Protein AF-A0A7Z0LEV0-F1 (afdb_monomer)

Solvent-accessible surface area (backbone atoms only — not comparable to full-atom values): 4054 Å² total; per-residue (Å²): 116,69,68,62,55,50,52,50,49,53,51,52,54,52,53,55,69,68,66,47,68,64,73,59,48,53,56,54,52,43,53,53,42,50,51,53,40,51,56,52,40,52,56,45,69,69,40,83,90,54,54,70,69,56,37,51,55,52,41,51,51,45,52,51,54,45,49,65,75,60,111

Organism: NCBI:txid747656

InterPro domains:
  IPR011439 Domain of unknown function DUF1542 [PF07564] (25-71)

Structure (mmCIF, N/CA/C/O backbone):
data_AF-A0A7Z0LEV0-F1
#
_entry.id   AF-A0A7Z0LEV0-F1
#
loop_
_atom_site.group_PDB
_atom_site.id
_atom_site.type_symbol
_atom_site.label_atom_id
_atom_site.label_alt_id
_atom_site.label_comp_id
_atom_site.label_asym_id
_atom_site.label_entity_id
_atom_site.label_seq_id
_atom_site.pdbx_PDB_ins_code
_atom_site.Cartn_x
_atom_site.Cartn_y
_atom_site.Cartn_z
_atom_site.occupancy
_atom_site.B_iso_or_equiv
_atom_site.auth_seq_id
_atom_site.auth_comp_id
_atom_site.auth_asym_id
_atom_site.auth_atom_id
_atom_site.pdbx_PDB_model_num
ATOM 1 N N . ASP A 1 1 ? 33.932 -1.717 -44.404 1.00 71.06 1 ASP A N 1
ATOM 2 C CA . ASP A 1 1 ? 33.956 -0.400 -43.742 1.00 71.06 1 ASP A CA 1
ATOM 3 C C . ASP A 1 1 ? 33.977 -0.522 -42.233 1.00 71.06 1 ASP A C 1
ATOM 5 O O . ASP A 1 1 ? 33.119 -1.195 -41.677 1.00 71.06 1 ASP A O 1
ATOM 9 N N . GLN A 1 2 ? 34.932 0.147 -41.585 1.00 83.44 2 GLN A N 1
ATOM 10 C CA . GLN A 1 2 ? 35.000 0.277 -40.122 1.00 83.44 2 GLN A CA 1
ATOM 11 C C . GLN A 1 2 ? 33.826 1.115 -39.581 1.00 83.44 2 GLN A C 1
ATOM 13 O O . GLN A 1 2 ? 33.237 0.771 -38.564 1.00 83.44 2 GLN A O 1
ATOM 18 N N . ALA A 1 3 ? 33.395 2.127 -40.342 1.00 83.44 3 ALA A N 1
ATOM 19 C CA . ALA A 1 3 ? 32.274 3.001 -39.990 1.00 83.44 3 ALA A CA 1
ATOM 20 C C . ALA A 1 3 ? 30.944 2.249 -39.789 1.00 83.44 3 ALA A C 1
ATOM 22 O O . ALA A 1 3 ? 30.158 2.603 -38.914 1.00 83.44 3 ALA A O 1
ATOM 23 N N . GLY A 1 4 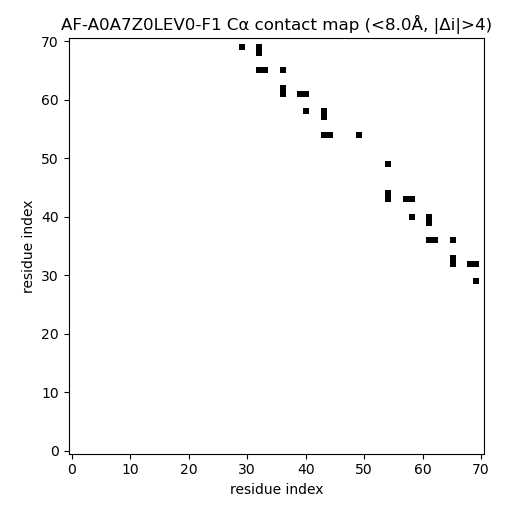? 30.694 1.192 -40.571 1.00 85.81 4 GLY A N 1
ATOM 24 C CA . GLY A 1 4 ? 29.493 0.366 -40.411 1.00 85.81 4 GLY A CA 1
ATOM 25 C C . GLY A 1 4 ? 29.522 -0.487 -39.139 1.00 85.81 4 GLY A C 1
ATOM 26 O O . GLY A 1 4 ? 28.487 -0.686 -38.507 1.00 85.81 4 GLY A O 1
ATOM 27 N N . VAL A 1 5 ? 30.709 -0.953 -38.738 1.00 85.44 5 VAL A N 1
ATOM 28 C CA . VAL A 1 5 ? 30.910 -1.730 -37.504 1.00 85.44 5 VAL A CA 1
ATOM 29 C C . VAL A 1 5 ? 30.748 -0.836 -36.275 1.00 85.44 5 VAL A C 1
ATOM 31 O O . VAL A 1 5 ? 30.092 -1.235 -35.314 1.00 85.44 5 VAL A O 1
ATOM 34 N N . ASP A 1 6 ? 31.278 0.386 -36.329 1.00 88.19 6 ASP A N 1
ATOM 35 C CA . ASP A 1 6 ? 31.164 1.358 -35.239 1.00 88.19 6 ASP A CA 1
ATOM 36 C C . ASP A 1 6 ? 29.707 1.810 -35.046 1.00 88.19 6 ASP A C 1
ATOM 38 O O . ASP A 1 6 ? 29.194 1.776 -33.930 1.00 88.19 6 ASP A O 1
ATOM 42 N N . ALA A 1 7 ? 28.982 2.095 -36.135 1.00 86.81 7 ALA A N 1
ATOM 43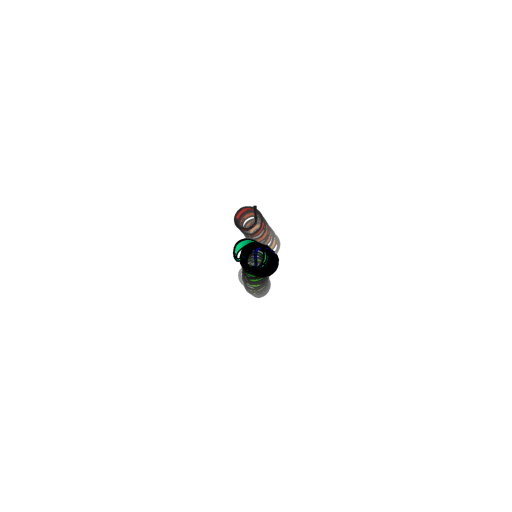 C CA . ALA A 1 7 ? 27.559 2.438 -36.071 1.00 86.81 7 ALA A CA 1
ATOM 44 C C . ALA A 1 7 ? 26.699 1.297 -35.494 1.00 86.81 7 ALA A C 1
ATOM 46 O O . ALA A 1 7 ? 25.795 1.533 -34.690 1.00 86.81 7 ALA A O 1
ATOM 47 N N . ALA A 1 8 ? 26.990 0.047 -35.869 1.00 87.81 8 ALA A N 1
ATOM 48 C CA . ALA A 1 8 ? 26.298 -1.117 -35.320 1.00 87.81 8 ALA A CA 1
ATOM 49 C C . ALA A 1 8 ? 26.589 -1.307 -33.820 1.00 87.81 8 ALA A C 1
ATOM 51 O O . ALA A 1 8 ? 25.691 -1.667 -33.057 1.00 87.81 8 ALA A O 1
ATOM 52 N N . LYS A 1 9 ? 27.823 -1.028 -33.381 1.00 86.94 9 LYS A N 1
ATOM 53 C CA . LYS A 1 9 ? 28.229 -1.085 -31.971 1.00 86.94 9 LYS A CA 1
ATOM 54 C C . LYS A 1 9 ? 27.543 -0.003 -31.132 1.00 86.94 9 LYS A C 1
ATOM 56 O O . LYS A 1 9 ? 27.024 -0.305 -30.056 1.00 86.94 9 LYS A O 1
ATOM 61 N N . ASP A 1 10 ? 27.483 1.225 -31.633 1.00 83.44 10 ASP A N 1
ATOM 62 C CA . ASP A 1 10 ? 26.804 2.336 -30.959 1.00 83.44 10 ASP A CA 1
ATOM 63 C C . ASP A 1 10 ? 25.291 2.100 -30.880 1.00 83.44 10 ASP A C 1
ATOM 65 O O . ASP A 1 10 ? 24.680 2.281 -29.826 1.00 83.44 10 ASP A O 1
ATOM 69 N N . SER A 1 11 ? 24.683 1.587 -31.956 1.00 85.00 1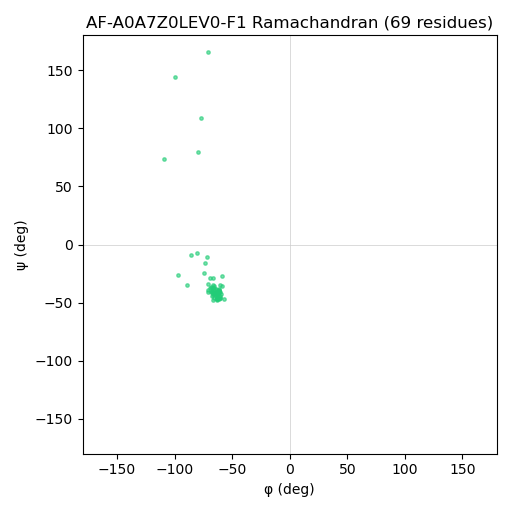1 SER A N 1
ATOM 70 C CA . SER A 1 11 ? 23.269 1.203 -31.940 1.00 85.00 11 SER A CA 1
ATOM 71 C C . SER A 1 11 ? 23.005 0.070 -30.946 1.00 85.00 11 SER A C 1
ATOM 73 O O . SER A 1 11 ? 22.055 0.146 -30.173 1.00 85.00 11 SER A O 1
ATOM 75 N N . GLY A 1 12 ? 23.842 -0.970 -30.930 1.00 79.94 12 GLY A N 1
ATOM 76 C CA . GLY A 1 12 ? 23.678 -2.100 -30.015 1.00 79.94 12 GLY A CA 1
ATOM 77 C C . GLY A 1 12 ? 23.815 -1.697 -28.545 1.00 79.94 12 GLY A C 1
ATOM 78 O O . GLY A 1 12 ? 23.006 -2.103 -27.714 1.00 79.94 12 GLY A O 1
ATOM 79 N N . THR A 1 13 ? 24.797 -0.858 -28.214 1.00 80.56 13 THR A N 1
ATOM 80 C CA . THR A 1 13 ? 24.991 -0.360 -26.840 1.00 80.56 13 THR A CA 1
ATOM 81 C C .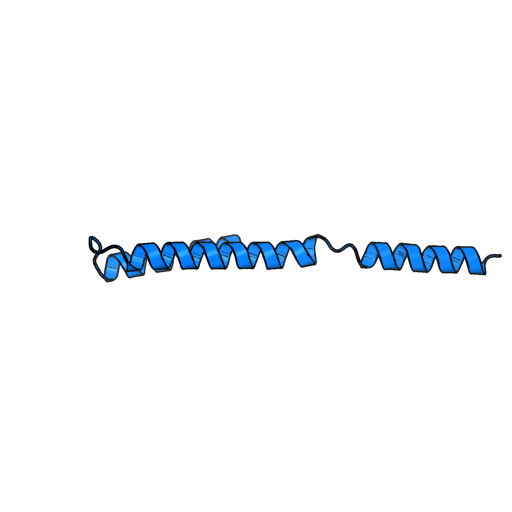 THR A 1 13 ? 23.879 0.593 -26.402 1.00 80.56 13 THR A C 1
ATOM 83 O O . THR A 1 13 ? 23.426 0.506 -25.260 1.00 80.56 13 THR A O 1
ATOM 86 N N . GLY A 1 14 ? 23.378 1.442 -27.304 1.00 76.75 14 GLY A N 1
ATOM 87 C CA . GLY A 1 14 ? 22.228 2.306 -27.040 1.00 76.75 14 GLY A CA 1
ATOM 88 C C . GLY A 1 14 ? 20.940 1.525 -26.768 1.00 76.75 14 GLY A C 1
ATOM 89 O O . GLY A 1 14 ? 20.209 1.855 -25.837 1.00 76.75 14 GLY A O 1
ATOM 90 N N . GLU A 1 15 ? 20.673 0.461 -27.529 1.00 79.75 15 GLU A N 1
ATOM 91 C CA . GLU A 1 15 ? 19.5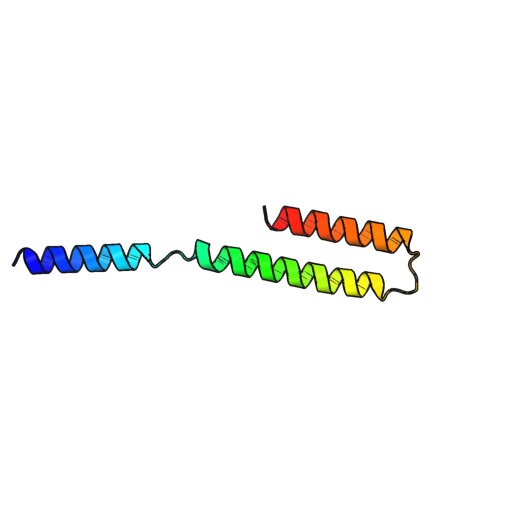08 -0.404 -27.303 1.00 79.75 15 GLU A CA 1
ATOM 92 C C . GLU A 1 15 ? 19.624 -1.184 -25.984 1.00 79.75 15 GLU A C 1
ATOM 94 O O . GLU A 1 15 ? 18.657 -1.244 -25.228 1.00 79.75 15 GLU A O 1
ATOM 99 N N . ILE A 1 16 ? 20.815 -1.687 -25.634 1.00 73.06 16 ILE A N 1
ATOM 100 C CA . ILE A 1 16 ? 21.059 -2.333 -24.330 1.00 73.06 16 ILE A CA 1
ATOM 101 C C . ILE A 1 16 ? 20.826 -1.348 -23.173 1.00 73.06 16 ILE A C 1
ATOM 103 O O . ILE A 1 16 ? 20.207 -1.713 -22.178 1.00 73.06 16 ILE A O 1
ATOM 107 N N . ALA A 1 17 ? 21.260 -0.091 -23.304 1.00 69.62 17 ALA A N 1
ATOM 108 C CA . ALA A 1 17 ? 21.054 0.929 -22.276 1.00 69.62 17 ALA A CA 1
ATOM 109 C C . ALA A 1 17 ? 19.573 1.319 -22.086 1.00 69.62 17 ALA A C 1
ATOM 111 O O . ALA A 1 17 ? 19.173 1.702 -20.986 1.00 69.62 17 ALA A O 1
ATOM 112 N N . LYS A 1 18 ? 18.747 1.216 -23.137 1.00 68.69 18 LYS A N 1
ATOM 113 C CA . LYS A 1 18 ? 17.296 1.470 -23.062 1.00 68.69 18 LYS A CA 1
ATOM 114 C C . LYS A 1 18 ? 16.530 0.347 -22.371 1.00 68.69 18 LYS A C 1
ATOM 116 O O . LYS A 1 18 ? 15.450 0.586 -21.831 1.00 68.69 18 LYS A O 1
ATOM 121 N N . VAL A 1 19 ? 17.071 -0.867 -22.367 1.00 67.38 19 VAL A N 1
ATOM 122 C CA . VAL A 1 19 ? 16.492 -2.000 -21.646 1.00 67.38 19 VAL A CA 1
ATOM 123 C C . VAL A 1 19 ? 16.867 -1.866 -20.168 1.00 67.38 19 VAL A C 1
ATOM 125 O O . VAL A 1 19 ? 17.780 -2.515 -19.670 1.00 67.38 19 VAL A O 1
ATOM 128 N N . ASN A 1 20 ? 16.137 -1.009 -19.447 1.00 63.94 20 ASN A N 1
ATOM 129 C CA . ASN A 1 20 ? 16.158 -0.952 -17.985 1.00 63.94 20 ASN A CA 1
ATOM 130 C C . ASN A 1 20 ? 14.828 -1.486 -17.418 1.00 63.94 20 ASN A C 1
ATOM 132 O O . ASN A 1 20 ? 13.982 -0.705 -16.972 1.00 63.94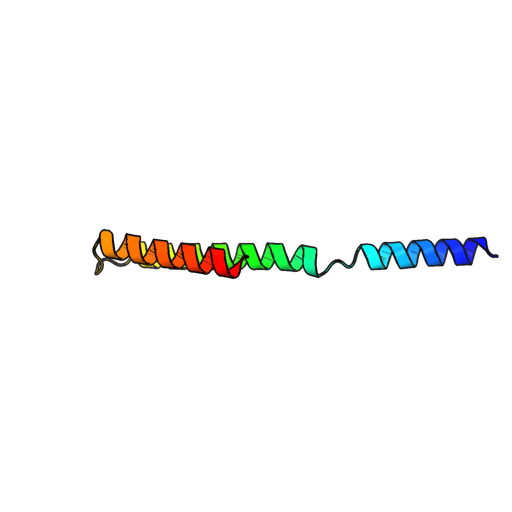 20 ASN A O 1
ATOM 136 N N . PRO A 1 21 ? 14.603 -2.813 -17.462 1.00 59.84 21 PRO A N 1
ATOM 137 C CA . PRO A 1 21 ? 13.374 -3.426 -16.963 1.00 59.84 21 PRO A CA 1
ATOM 138 C C . PRO A 1 21 ? 13.146 -3.133 -15.474 1.00 59.84 21 PRO A C 1
ATOM 140 O O . PRO A 1 21 ? 11.999 -3.031 -15.044 1.00 59.84 21 PRO A O 1
ATOM 143 N N . GLU A 1 22 ? 14.207 -2.905 -14.693 1.00 62.03 22 GLU A N 1
ATOM 144 C CA . GLU A 1 22 ? 14.087 -2.505 -13.290 1.00 62.03 22 GLU A CA 1
ATOM 145 C C . GLU A 1 22 ? 13.497 -1.101 -13.108 1.00 62.03 22 GLU A C 1
ATOM 147 O O . GLU A 1 22 ? 12.720 -0.891 -12.176 1.00 62.03 22 GLU A O 1
ATOM 152 N N . ALA A 1 23 ? 13.832 -0.143 -13.980 1.00 63.03 23 ALA A N 1
ATOM 153 C CA . ALA A 1 23 ? 13.369 1.239 -13.847 1.00 63.03 23 ALA A CA 1
ATOM 154 C C . ALA A 1 23 ? 11.869 1.408 -14.104 1.00 63.03 23 ALA A C 1
ATOM 156 O O . ALA A 1 23 ? 11.274 2.303 -13.518 1.00 63.03 23 ALA A O 1
ATOM 157 N N . ALA A 1 24 ? 11.254 0.565 -14.937 1.00 70.75 24 ALA A N 1
ATOM 158 C CA . ALA A 1 24 ? 9.805 0.579 -15.156 1.00 70.75 24 ALA A CA 1
ATOM 159 C C . ALA A 1 24 ? 9.054 -0.338 -14.173 1.00 70.75 24 ALA A C 1
ATOM 161 O O . ALA A 1 24 ? 7.961 0.002 -13.720 1.00 70.75 24 ALA A O 1
ATOM 162 N N . ALA A 1 25 ? 9.643 -1.479 -13.796 1.00 74.69 25 ALA A N 1
ATOM 163 C CA . ALA A 1 25 ? 9.007 -2.425 -12.881 1.00 74.69 25 ALA A CA 1
ATOM 164 C C . ALA A 1 25 ? 8.927 -1.901 -11.436 1.00 74.69 25 ALA A C 1
ATOM 166 O O . ALA A 1 25 ? 7.912 -2.102 -10.770 1.00 74.69 25 ALA A O 1
ATOM 167 N N . LYS A 1 26 ? 9.963 -1.204 -10.944 1.00 80.19 26 LYS A N 1
ATOM 168 C CA . LYS A 1 26 ? 9.995 -0.679 -9.565 1.00 80.19 26 LYS A CA 1
ATOM 169 C C . LYS A 1 26 ? 8.897 0.371 -9.296 1.00 80.19 26 LYS A C 1
ATOM 171 O O . LYS A 1 26 ? 8.209 0.226 -8.286 1.00 80.19 26 LYS A O 1
ATOM 176 N N . PRO A 1 27 ? 8.664 1.386 -10.155 1.00 86.44 27 PRO A N 1
ATOM 177 C CA . PRO A 1 27 ? 7.550 2.323 -9.987 1.00 86.44 27 PRO A CA 1
ATOM 178 C C . PRO A 1 27 ? 6.182 1.640 -10.027 1.00 86.44 27 PRO A C 1
ATOM 180 O O . PRO A 1 27 ? 5.381 1.856 -9.123 1.00 86.44 27 PRO A O 1
ATOM 183 N N . ALA A 1 28 ? 5.947 0.752 -10.999 1.00 87.75 28 ALA A N 1
ATOM 184 C CA . ALA A 1 28 ? 4.678 0.031 -11.115 1.00 87.75 28 ALA A CA 1
ATOM 185 C C . ALA A 1 28 ? 4.388 -0.842 -9.878 1.00 87.75 28 ALA A C 1
ATOM 187 O O . ALA A 1 28 ? 3.256 -0.901 -9.400 1.00 87.75 28 ALA A O 1
ATOM 188 N N . ALA A 1 29 ? 5.416 -1.484 -9.312 1.00 89.25 29 ALA A N 1
ATOM 189 C CA . ALA A 1 29 ? 5.286 -2.241 -8.070 1.00 89.25 29 ALA A CA 1
ATOM 190 C C . ALA A 1 29 ? 4.949 -1.337 -6.871 1.00 89.25 29 ALA A C 1
ATOM 192 O O . ALA A 1 29 ? 4.070 -1.675 -6.078 1.00 89.25 29 ALA A O 1
ATOM 193 N N . LYS A 1 30 ? 5.594 -0.166 -6.754 1.00 91.31 30 LYS A N 1
ATOM 194 C CA . LYS A 1 30 ? 5.293 0.811 -5.693 1.00 91.31 30 LYS A CA 1
ATOM 195 C C . LYS A 1 30 ? 3.855 1.331 -5.787 1.00 91.31 30 LYS A C 1
ATOM 197 O O . LYS A 1 30 ? 3.180 1.390 -4.763 1.00 91.31 30 LYS A O 1
ATOM 202 N N . GLU A 1 31 ? 3.373 1.632 -6.993 1.00 93.38 31 GLU A N 1
ATOM 203 C CA . GLU A 1 31 ? 1.986 2.057 -7.233 1.00 93.38 31 GLU A CA 1
ATOM 204 C C . GL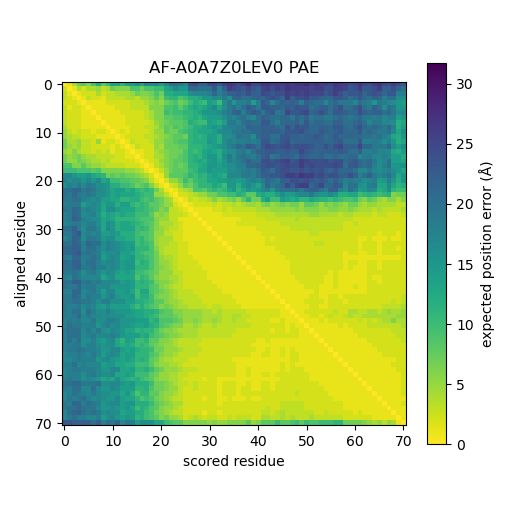U A 1 31 ? 0.973 0.961 -6.882 1.00 93.38 31 GLU A C 1
ATOM 206 O O . GLU A 1 31 ? -0.056 1.233 -6.262 1.00 93.38 31 GLU A O 1
ATOM 211 N N . ALA A 1 32 ? 1.266 -0.296 -7.227 1.00 94.50 32 ALA A N 1
ATOM 212 C CA . ALA A 1 32 ? 0.413 -1.422 -6.860 1.00 94.50 32 ALA A CA 1
ATOM 213 C C . ALA A 1 32 ? 0.314 -1.592 -5.332 1.00 94.50 32 ALA A C 1
ATOM 215 O O . ALA A 1 32 ? -0.778 -1.833 -4.811 1.00 94.50 32 ALA A O 1
ATOM 216 N N . ILE A 1 33 ? 1.429 -1.411 -4.613 1.00 95.00 33 ILE A N 1
ATOM 217 C CA . ILE A 1 33 ? 1.460 -1.422 -3.143 1.00 95.00 33 ILE A CA 1
ATOM 218 C C . ILE A 1 33 ? 0.628 -0.265 -2.578 1.00 95.00 33 ILE A C 1
ATOM 220 O O . ILE A 1 33 ? -0.179 -0.486 -1.676 1.00 95.00 33 ILE A O 1
ATOM 224 N N . ASP A 1 34 ? 0.769 0.946 -3.126 1.00 95.06 34 ASP A N 1
ATOM 225 C CA . ASP A 1 34 ? -0.036 2.107 -2.721 1.00 95.06 34 ASP A CA 1
ATOM 226 C C . ASP A 1 34 ? -1.529 1.861 -2.875 1.00 95.06 34 ASP A C 1
ATOM 228 O O . ASP A 1 34 ? -2.312 2.122 -1.958 1.00 95.06 34 ASP A 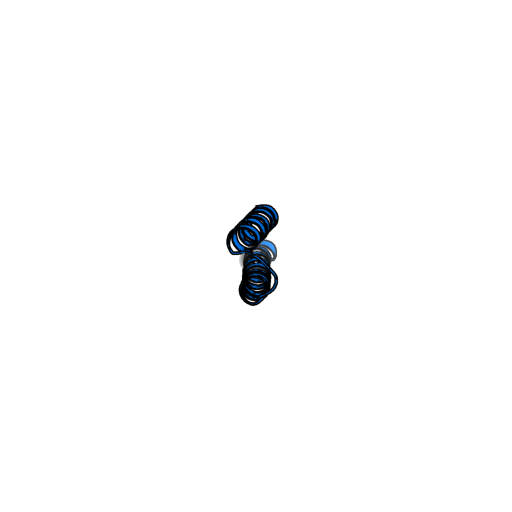O 1
ATOM 232 N N . LYS A 1 35 ? -1.927 1.316 -4.025 1.00 97.25 35 LYS A N 1
ATOM 233 C CA . LYS A 1 35 ? -3.327 1.017 -4.292 1.00 97.25 35 LYS A CA 1
ATOM 234 C C . LYS A 1 35 ? -3.864 -0.025 -3.310 1.00 97.25 35 LYS A C 1
ATOM 236 O O . LYS A 1 35 ? -4.929 0.179 -2.733 1.00 97.25 35 LYS A O 1
ATOM 241 N N . ALA A 1 36 ? -3.130 -1.114 -3.091 1.00 96.88 36 ALA A N 1
ATOM 242 C CA . ALA A 1 36 ? -3.538 -2.159 -2.156 1.00 96.88 36 ALA A CA 1
ATOM 243 C C . ALA A 1 36 ? -3.655 -1.628 -0.716 1.00 96.88 36 ALA A C 1
ATOM 245 O O . ALA A 1 36 ? -4.610 -1.958 -0.009 1.00 96.88 36 ALA A O 1
ATOM 246 N N . ALA A 1 37 ? -2.724 -0.767 -0.296 1.00 97.12 37 ALA A N 1
ATOM 247 C CA . ALA A 1 37 ? -2.774 -0.107 1.003 1.00 97.12 37 ALA A CA 1
ATOM 248 C C . ALA A 1 37 ? -4.006 0.804 1.122 1.00 97.12 37 ALA A C 1
ATOM 250 O O . ALA A 1 37 ? -4.729 0.732 2.114 1.00 97.12 37 ALA A O 1
ATOM 251 N N . ALA A 1 38 ? -4.294 1.622 0.105 1.00 97.44 38 ALA A N 1
ATOM 252 C CA . ALA A 1 38 ? -5.471 2.488 0.083 1.00 97.44 38 ALA A CA 1
ATOM 253 C C . ALA A 1 38 ? -6.784 1.690 0.150 1.00 97.44 38 ALA A C 1
ATOM 255 O O . ALA A 1 38 ? -7.637 1.993 0.985 1.00 97.44 38 ALA A O 1
ATOM 256 N N . ASP A 1 39 ? -6.915 0.633 -0.658 1.00 98.12 39 ASP A N 1
ATOM 257 C CA . ASP A 1 39 ? -8.090 -0.245 -0.660 1.00 98.12 39 ASP A CA 1
ATOM 258 C C . ASP A 1 39 ? -8.296 -0.890 0.727 1.00 98.12 39 ASP A C 1
ATOM 260 O O . ASP A 1 39 ? -9.414 -0.942 1.248 1.00 98.12 39 ASP A O 1
ATOM 264 N N . LYS A 1 40 ? -7.210 -1.342 1.374 1.00 97.75 40 LYS A N 1
ATOM 265 C CA . LYS A 1 40 ? -7.276 -1.943 2.713 1.00 97.75 40 LYS A CA 1
ATOM 266 C C . LYS A 1 40 ? -7.669 -0.928 3.786 1.00 97.75 40 LYS A C 1
ATOM 268 O O . LYS A 1 40 ? -8.482 -1.262 4.647 1.00 97.75 40 LYS A O 1
ATOM 273 N N . LYS A 1 41 ? -7.137 0.297 3.731 1.00 98.00 41 LYS A N 1
ATOM 274 C CA . LYS A 1 41 ? -7.509 1.383 4.654 1.00 98.00 41 LYS A CA 1
ATOM 275 C C . LYS A 1 41 ? -8.977 1.776 4.498 1.00 98.00 41 LYS A C 1
ATOM 277 O O . LYS A 1 41 ? -9.670 1.882 5.502 1.00 98.00 41 LYS A O 1
ATOM 282 N N . ALA A 1 42 ? -9.480 1.868 3.267 1.00 98.19 42 ALA A N 1
ATOM 283 C CA . ALA A 1 42 ? -10.896 2.127 3.014 1.00 98.19 42 ALA A CA 1
ATOM 284 C C . ALA A 1 42 ? -11.802 1.031 3.607 1.00 98.19 42 ALA A C 1
ATOM 286 O O . ALA A 1 42 ? -12.830 1.334 4.210 1.00 98.19 42 ALA A O 1
ATOM 287 N N . ALA A 1 43 ? -11.399 -0.240 3.498 1.00 98.00 43 ALA A N 1
ATOM 288 C CA . ALA A 1 43 ? -12.121 -1.347 4.124 1.00 98.00 43 ALA A CA 1
ATOM 289 C C . ALA A 1 43 ? -12.097 -1.284 5.666 1.00 98.00 43 ALA A C 1
ATOM 291 O O . ALA A 1 43 ? -13.086 -1.640 6.302 1.00 98.00 43 ALA A O 1
ATOM 292 N N . ILE A 1 44 ? -10.993 -0.823 6.267 1.00 98.00 44 ILE A N 1
ATOM 293 C CA . ILE A 1 44 ? -10.890 -0.590 7.719 1.00 98.00 44 ILE A CA 1
ATOM 294 C C . ILE A 1 44 ? -11.824 0.549 8.146 1.00 98.00 44 ILE A C 1
ATOM 296 O O . ILE A 1 44 ? -12.569 0.400 9.113 1.00 98.00 44 ILE A O 1
ATOM 300 N N . ASP A 1 45 ? -11.830 1.663 7.413 1.00 97.19 45 ASP A N 1
ATOM 301 C CA . ASP A 1 45 ? -12.675 2.817 7.731 1.00 97.19 45 ASP A CA 1
ATOM 302 C C . ASP A 1 45 ? -14.169 2.480 7.633 1.00 97.19 45 ASP A C 1
ATOM 304 O O . ASP A 1 45 ? -14.950 2.887 8.499 1.00 97.19 45 ASP A O 1
ATOM 308 N N . ALA A 1 46 ? -14.556 1.676 6.639 1.00 98.19 46 ALA A N 1
ATOM 309 C CA . ALA A 1 46 ? -15.929 1.216 6.441 1.00 98.19 46 ALA A CA 1
ATOM 310 C C . ALA A 1 46 ? -16.402 0.169 7.469 1.00 98.19 46 ALA A C 1
ATOM 312 O O . ALA A 1 46 ? -17.594 -0.140 7.517 1.00 98.19 46 ALA A O 1
ATOM 313 N N . ASN A 1 47 ? -15.504 -0.393 8.284 1.00 97.56 47 ASN A N 1
ATOM 314 C CA . ASN A 1 47 ? -15.874 -1.387 9.285 1.00 97.56 47 ASN A CA 1
ATOM 315 C C . ASN A 1 47 ? -16.527 -0.713 10.504 1.00 97.56 47 ASN A C 1
ATOM 317 O O . ASN A 1 47 ? -15.859 -0.027 11.272 1.00 97.56 47 ASN A O 1
ATOM 321 N N . ASN A 1 48 ? -17.834 -0.896 10.690 1.00 97.56 48 ASN A N 1
ATOM 322 C CA . ASN A 1 48 ? -18.582 -0.274 11.789 1.00 97.56 48 ASN A CA 1
ATOM 323 C C . ASN A 1 48 ? -18.444 -1.005 13.134 1.00 97.56 48 ASN A C 1
ATOM 325 O O . ASN A 1 48 ? -18.905 -0.478 14.142 1.00 97.56 48 ASN A O 1
ATOM 329 N N . ASP A 1 49 ? -17.801 -2.175 13.156 1.00 97.88 49 ASP A N 1
ATOM 330 C CA . ASP A 1 49 ? -17.589 -2.962 14.376 1.00 97.88 49 ASP A CA 1
ATOM 331 C C . ASP A 1 49 ? -16.327 -2.534 15.146 1.00 97.88 49 ASP A C 1
ATOM 333 O O . ASP A 1 49 ? -16.108 -2.990 16.265 1.00 97.88 49 ASP A O 1
ATOM 337 N N . LEU A 1 50 ? -15.492 -1.672 14.551 1.00 96.75 50 LEU A N 1
ATOM 338 C CA . LEU A 1 50 ? -14.241 -1.187 15.140 1.00 96.75 50 LEU A CA 1
ATOM 339 C C . LEU A 1 50 ? -14.397 0.205 15.748 1.00 96.75 50 LEU A C 1
ATOM 341 O O . LEU A 1 50 ? -15.050 1.081 15.165 1.00 96.75 50 LEU A O 1
ATOM 345 N N . THR A 1 51 ? -13.704 0.446 16.861 1.00 97.88 51 THR A N 1
ATOM 346 C CA . THR A 1 51 ? -13.548 1.801 17.400 1.00 97.88 51 THR A CA 1
ATOM 347 C C . THR A 1 51 ? -12.629 2.646 16.519 1.00 97.88 51 THR A C 1
ATOM 349 O O . THR A 1 51 ? -11.900 2.144 15.658 1.00 97.88 51 THR A O 1
ATOM 352 N N . GLN A 1 52 ? -12.640 3.963 16.734 1.00 97.38 52 GLN A N 1
ATOM 353 C CA . GLN A 1 52 ? -11.742 4.857 16.010 1.00 97.38 52 GLN A CA 1
ATOM 354 C C . GLN A 1 52 ? -10.269 4.547 16.320 1.00 97.38 52 GLN A C 1
ATOM 356 O O . GLN A 1 52 ? -9.465 4.499 15.391 1.00 97.38 52 GLN A O 1
ATOM 361 N N . GLU A 1 53 ? -9.920 4.257 17.583 1.00 97.44 53 GLU A N 1
ATOM 362 C CA . GLU A 1 53 ? -8.543 3.886 17.933 1.00 97.44 53 GLU A CA 1
ATOM 363 C C . GLU A 1 53 ? -8.092 2.596 17.237 1.00 97.44 53 GLU A C 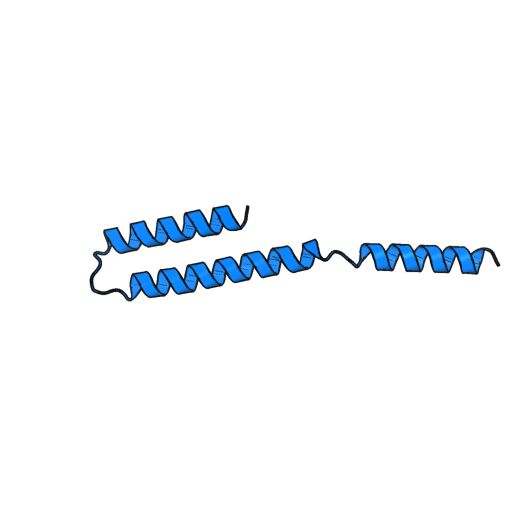1
ATOM 365 O O . GLU A 1 53 ? -6.966 2.521 16.743 1.00 97.44 53 GLU A O 1
ATOM 370 N N . GLU A 1 54 ? -8.963 1.588 17.153 1.00 98.25 54 GLU A N 1
ATOM 371 C CA . GLU A 1 54 ? -8.653 0.327 16.471 1.00 98.25 54 GLU A CA 1
ATOM 372 C C . GLU A 1 54 ? -8.455 0.535 14.967 1.00 98.25 54 GLU A C 1
ATOM 374 O O . GLU A 1 54 ? -7.515 -0.011 14.379 1.00 98.25 54 GLU A O 1
ATOM 379 N N . LYS A 1 55 ? -9.294 1.371 14.341 1.00 97.50 55 LYS A N 1
ATOM 380 C CA . LYS A 1 55 ? -9.133 1.751 12.932 1.00 97.50 55 LYS A CA 1
ATOM 381 C C . LYS A 1 55 ? -7.807 2.456 12.698 1.00 97.50 55 LYS A C 1
ATOM 383 O O . LYS A 1 55 ? -7.108 2.135 11.738 1.00 97.50 55 LYS A O 1
ATOM 388 N N . ASP A 1 56 ? -7.451 3.405 13.553 1.00 98.00 56 ASP A N 1
ATOM 389 C CA . ASP A 1 56 ? -6.235 4.195 13.385 1.00 98.00 56 ASP A CA 1
ATOM 390 C C . ASP A 1 56 ? -4.976 3.340 13.590 1.00 98.00 56 ASP A C 1
ATOM 392 O O . ASP A 1 56 ? -4.053 3.409 12.775 1.00 98.00 56 ASP A O 1
ATOM 396 N N . ALA A 1 57 ? -4.971 2.442 14.580 1.00 98.19 57 ALA A N 1
ATOM 397 C CA . ALA A 1 57 ? -3.890 1.474 14.778 1.00 98.19 57 ALA A CA 1
ATOM 398 C C . ALA A 1 57 ? -3.737 0.508 13.585 1.00 98.19 57 ALA A C 1
ATOM 400 O O . ALA A 1 57 ? -2.621 0.230 13.128 1.00 98.19 57 ALA A O 1
ATOM 401 N N . ALA A 1 58 ? -4.855 0.021 13.038 1.00 98.00 58 ALA A N 1
ATOM 402 C CA . ALA A 1 58 ? -4.843 -0.860 11.876 1.00 98.00 58 ALA A CA 1
ATOM 403 C C . ALA A 1 58 ? -4.340 -0.137 10.613 1.00 98.00 58 ALA A C 1
ATOM 405 O O . ALA A 1 58 ? -3.521 -0.690 9.877 1.00 98.00 58 ALA A O 1
ATOM 406 N N . LYS A 1 59 ? -4.762 1.113 10.378 1.00 97.81 59 LYS A N 1
ATOM 407 C CA . LYS A 1 59 ? -4.274 1.938 9.258 1.00 97.81 59 LYS A CA 1
ATOM 408 C C . LYS A 1 59 ? -2.780 2.242 9.378 1.00 97.81 59 LYS A C 1
ATOM 410 O O . LYS A 1 59 ? -2.066 2.102 8.389 1.00 97.81 59 LYS A O 1
ATOM 415 N N . ALA A 1 60 ? -2.293 2.556 10.580 1.00 98.19 60 ALA A N 1
ATOM 416 C CA . ALA A 1 60 ? -0.866 2.772 10.823 1.00 98.19 60 ALA A CA 1
ATOM 417 C C . ALA A 1 60 ? -0.030 1.518 10.514 1.00 98.19 60 ALA A C 1
ATOM 419 O O . ALA A 1 60 ? 1.045 1.613 9.926 1.00 98.19 60 ALA A O 1
ATOM 420 N N . THR A 1 61 ? -0.548 0.332 10.850 1.00 97.81 61 THR A N 1
ATOM 421 C CA . THR A 1 61 ? 0.099 -0.944 10.504 1.00 97.81 61 THR A CA 1
ATOM 422 C C . THR A 1 61 ? 0.143 -1.161 8.988 1.00 97.81 61 THR A C 1
ATOM 424 O O . THR A 1 61 ? 1.175 -1.567 8.457 1.00 97.81 61 THR A O 1
ATOM 427 N N . VAL A 1 62 ? -0.946 -0.849 8.273 1.00 97.50 62 VAL A N 1
ATOM 428 C CA . VAL A 1 62 ? -0.981 -0.919 6.800 1.00 97.50 62 VAL A CA 1
ATOM 429 C C . VAL A 1 62 ? 0.061 0.013 6.178 1.00 97.50 62 VAL A C 1
ATOM 431 O O . VAL A 1 62 ? 0.779 -0.404 5.272 1.00 97.50 62 VAL A O 1
ATOM 434 N N . ASP A 1 63 ? 0.182 1.245 6.674 1.00 96.31 63 ASP A N 1
ATOM 435 C CA . ASP A 1 63 ? 1.154 2.218 6.165 1.00 96.31 63 ASP A CA 1
ATOM 436 C C . ASP A 1 63 ? 2.608 1.797 6.440 1.00 96.31 63 ASP A C 1
ATOM 438 O O . ASP A 1 63 ? 3.478 1.964 5.578 1.00 96.31 63 ASP A O 1
ATOM 442 N N . ALA A 1 64 ? 2.877 1.199 7.605 1.00 97.75 64 ALA A N 1
ATOM 443 C CA . ALA A 1 64 ? 4.197 0.672 7.946 1.00 97.75 64 ALA A CA 1
ATOM 444 C C . ALA A 1 64 ? 4.620 -0.473 7.010 1.00 97.75 64 ALA A C 1
ATOM 446 O O . ALA A 1 64 ? 5.719 -0.443 6.451 1.00 97.75 64 ALA A O 1
ATOM 447 N N . GLU A 1 65 ? 3.741 -1.451 6.779 1.00 95.88 65 GLU A N 1
ATOM 448 C CA . GLU A 1 65 ? 4.030 -2.573 5.878 1.00 95.88 65 GLU A CA 1
ATOM 449 C C . GLU A 1 65 ? 4.126 -2.121 4.413 1.00 95.88 65 GLU A C 1
ATOM 451 O O . GLU A 1 65 ? 4.997 -2.592 3.681 1.00 95.88 65 GLU A O 1
ATOM 456 N N . ALA A 1 66 ? 3.301 -1.159 3.982 1.00 95.19 66 ALA A N 1
ATOM 457 C CA . ALA A 1 66 ? 3.396 -0.577 2.644 1.00 95.19 66 ALA A CA 1
ATOM 458 C C . ALA A 1 66 ? 4.722 0.166 2.427 1.00 95.19 66 ALA A C 1
ATOM 460 O O . ALA A 1 66 ? 5.296 0.084 1.345 1.00 95.19 66 ALA A O 1
ATOM 461 N N . SER A 1 67 ? 5.226 0.867 3.444 1.00 94.25 67 SER A N 1
ATOM 462 C CA . SER A 1 67 ? 6.532 1.535 3.375 1.00 94.25 67 SER A CA 1
ATOM 463 C C . SER A 1 67 ? 7.660 0.507 3.284 1.00 94.25 67 SER A C 1
ATOM 465 O O . SER A 1 67 ? 8.466 0.557 2.359 1.00 94.25 67 SER A O 1
ATOM 467 N N . LYS A 1 68 ? 7.631 -0.511 4.150 1.00 94.06 68 LYS A N 1
ATOM 468 C CA . LYS A 1 68 ? 8.605 -1.609 4.159 1.00 94.06 68 LYS A CA 1
ATOM 469 C C . LYS A 1 68 ? 8.635 -2.410 2.855 1.00 94.06 68 LYS A C 1
ATOM 471 O O . LYS A 1 68 ? 9.691 -2.875 2.455 1.00 94.06 68 LYS A O 1
ATOM 476 N N . ALA A 1 69 ? 7.493 -2.589 2.194 1.00 92.19 69 ALA A N 1
ATOM 477 C CA . ALA A 1 69 ? 7.419 -3.285 0.909 1.00 92.19 69 ALA A CA 1
ATOM 478 C C . ALA A 1 69 ? 7.980 -2.460 -0.263 1.00 92.19 69 ALA A C 1
ATOM 480 O O . ALA A 1 69 ? 8.209 -3.000 -1.346 1.00 92.19 69 ALA A O 1
ATOM 481 N N . LYS A 1 70 ? 8.148 -1.149 -0.073 1.00 87.62 70 LYS A N 1
ATOM 482 C CA . LYS A 1 70 ? 8.674 -0.240 -1.089 1.00 87.62 70 LYS A CA 1
ATOM 483 C C . LYS A 1 70 ? 10.163 0.035 -0.921 1.00 87.62 70 LYS A C 1
ATOM 485 O O . LYS A 1 70 ? 10.762 0.421 -1.924 1.00 87.62 70 LYS A O 1
ATOM 490 N N . ASP A 1 71 ? 10.711 -0.062 0.281 1.00 83.62 71 ASP A N 1
ATOM 491 C CA . ASP A 1 71 ? 12.148 0.106 0.538 1.00 83.62 71 ASP A CA 1
ATOM 492 C C . ASP A 1 71 ? 12.981 -1.003 -0.126 1.00 83.62 71 ASP A C 1
ATOM 494 O O . ASP A 1 71 ? 14.023 -0.656 -0.733 1.00 83.62 71 ASP A O 1
#

Nearest PDB structures (foldseek):
  3zjc-assembly1_A  TM=9.565E-01  e=3.303E+00  Homo sapiens
  3fx7-assembly1_B  TM=6.814E-01  e=7.511E+00  Helicobacter pylori

Sequence (71 aa):
DQAGVDAAKDSGTGEIAKVNPEAAAKPAAKEAIDKAAADKKAAIDANNDLTQEEKDAAKATVDAEASKAKD

Foldseek 3Di:
DVVVVVVVVVVVVVVVVVPPVVVVVLVVQLVVLVVVLVVVLVVLVPDPVDDPVRSVVVNVVSVVVSVVSND

pLDDT: mean 88.77, std 10.9, range [59.84, 98.25]

Mean predicted aligned error: 8.75 Å

Radius of gyration: 22.96 Å; Cα contacts (8 Å, |Δi|>4): 16; chains: 1; bounding box: 54×8×62 Å

Secondary structure (DSSP, 8-state):
-HHHHHHHHHHHHHHHHH--HHHHHHHHHHHHHHHHHHHHHHHHHT-TTS-HHHHHHHHHHHHHHHHHTT-